Protein AF-A0A925NWH4-F1 (afdb_monomer_lite)

pLDDT: mean 73.8, std 20.45, range [37.44, 95.44]

Structure (mmCIF, N/CA/C/O backbone):
data_AF-A0A925NWH4-F1
#
_entry.id   AF-A0A925NWH4-F1
#
loop_
_atom_site.group_PDB
_atom_site.id
_atom_site.type_symbol
_atom_site.label_atom_id
_atom_site.label_alt_id
_atom_site.label_comp_id
_atom_site.label_asym_id
_atom_site.label_entity_id
_atom_site.label_seq_id
_atom_site.pdbx_PDB_ins_code
_atom_site.Cartn_x
_atom_site.Cartn_y
_atom_site.Cartn_z
_atom_site.occupancy
_atom_site.B_iso_or_equiv
_atom_site.auth_seq_id
_atom_site.auth_comp_id
_atom_site.auth_asym_id
_atom_site.auth_atom_id
_atom_site.pdbx_PDB_model_num
ATOM 1 N N . MET A 1 1 ? -2.851 50.692 43.605 1.00 37.44 1 MET A N 1
ATOM 2 C CA . MET A 1 1 ? -3.208 50.324 42.216 1.00 37.44 1 MET A CA 1
ATOM 3 C C . MET A 1 1 ? -2.190 49.303 41.712 1.00 37.44 1 MET A C 1
ATOM 5 O O . MET A 1 1 ? -1.064 49.686 41.437 1.00 37.44 1 MET A O 1
ATOM 9 N N . LYS A 1 2 ? -2.533 48.008 41.682 1.00 45.69 2 LYS A N 1
ATOM 10 C CA . LYS A 1 2 ? -1.681 46.940 41.125 1.00 45.69 2 LYS A CA 1
ATOM 11 C C . LYS A 1 2 ? -2.194 46.630 39.717 1.00 45.69 2 LYS A C 1
ATOM 13 O O . LYS A 1 2 ? -3.333 46.195 39.586 1.00 45.69 2 LYS A O 1
ATOM 18 N N . ARG A 1 3 ? -1.404 46.909 38.679 1.00 45.94 3 ARG A N 1
ATOM 19 C CA . ARG A 1 3 ? -1.704 46.504 37.297 1.00 45.94 3 ARG A CA 1
ATOM 20 C C . ARG A 1 3 ? -0.760 45.364 36.935 1.00 45.94 3 ARG A C 1
ATOM 22 O O . ARG A 1 3 ? 0.413 45.596 36.668 1.00 45.94 3 ARG A O 1
ATOM 29 N N . SER A 1 4 ? -1.274 44.143 37.008 1.00 50.22 4 SER A N 1
ATOM 30 C CA . SER A 1 4 ? -0.579 42.934 36.573 1.00 50.22 4 SER A CA 1
ATOM 31 C C . SER A 1 4 ? -0.813 42.776 35.074 1.00 50.22 4 SER A C 1
ATOM 33 O O . SER A 1 4 ? -1.922 42.461 34.646 1.00 50.22 4 SER A O 1
ATOM 35 N N . SER A 1 5 ? 0.212 43.063 34.281 1.00 49.34 5 SER A N 1
ATOM 36 C CA . SER A 1 5 ? 0.177 42.918 32.831 1.00 49.34 5 SER A CA 1
ATOM 37 C C . SER A 1 5 ? 0.419 41.459 32.429 1.00 49.34 5 SER A C 1
ATOM 39 O O . SER A 1 5 ? 1.445 40.877 32.764 1.00 49.34 5 SER A O 1
ATOM 41 N N . SER A 1 6 ? -0.517 40.923 31.644 1.00 47.00 6 SER A N 1
ATOM 42 C CA . SER A 1 6 ? -0.224 40.040 30.506 1.00 47.00 6 SER A CA 1
ATOM 43 C C . SER A 1 6 ? 0.198 38.589 30.786 1.00 47.00 6 SER A C 1
ATOM 45 O O . SER A 1 6 ? 1.259 38.147 30.358 1.00 47.00 6 SER A O 1
ATOM 47 N N . ILE A 1 7 ? -0.700 37.788 31.368 1.00 51.34 7 ILE A N 1
ATOM 48 C CA . ILE A 1 7 ? -0.697 36.321 31.189 1.00 51.34 7 ILE A CA 1
ATOM 49 C C . ILE A 1 7 ? -1.500 35.996 29.918 1.00 51.34 7 ILE A C 1
ATOM 51 O O . ILE A 1 7 ? -2.610 35.484 29.992 1.00 51.34 7 ILE A O 1
ATOM 55 N N . ILE A 1 8 ? -1.001 36.359 28.736 1.00 48.62 8 ILE A N 1
ATOM 56 C CA . ILE A 1 8 ? -1.612 35.941 27.460 1.00 48.62 8 ILE A CA 1
ATOM 57 C C . ILE A 1 8 ? -0.492 35.661 26.456 1.00 48.62 8 ILE A C 1
ATOM 59 O O . ILE A 1 8 ? -0.317 36.388 25.489 1.00 48.62 8 ILE A O 1
ATOM 63 N N . LEU A 1 9 ? 0.327 34.638 26.706 1.00 44.81 9 LEU A N 1
ATOM 64 C CA . LEU A 1 9 ? 1.291 34.156 25.704 1.00 44.81 9 LEU A CA 1
ATOM 65 C C . LEU A 1 9 ? 1.597 32.651 25.841 1.00 44.81 9 LEU A C 1
ATOM 67 O O . LEU A 1 9 ? 2.705 32.213 25.567 1.00 44.81 9 LEU A O 1
ATOM 71 N N . GLY A 1 10 ? 0.634 31.850 26.312 1.00 46.50 10 GLY A N 1
ATOM 72 C CA . GLY A 1 10 ? 0.844 30.415 26.582 1.00 46.50 10 GLY A CA 1
ATOM 73 C C . GLY A 1 10 ?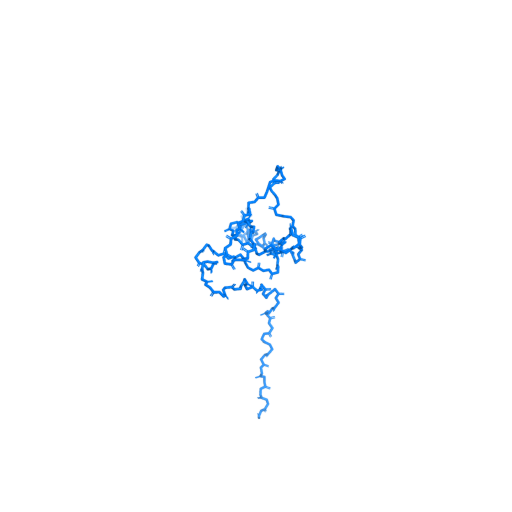 -0.061 29.443 25.819 1.00 46.50 10 GLY A C 1
ATOM 74 O O . GLY A 1 10 ? 0.125 28.238 25.933 1.00 46.50 10 GLY A O 1
ATOM 75 N N . ALA A 1 11 ? -1.045 29.921 25.050 1.00 46.69 11 ALA A N 1
ATOM 76 C CA . ALA A 1 11 ? -2.139 29.070 24.556 1.00 46.69 11 ALA A CA 1
ATOM 77 C C . ALA A 1 11 ? -2.035 28.634 23.079 1.00 46.69 11 ALA A C 1
ATOM 79 O O . ALA A 1 11 ? -2.961 28.013 22.571 1.00 46.69 11 ALA A O 1
ATOM 80 N N . VAL A 1 12 ? -0.934 28.929 22.373 1.00 49.62 12 VAL A N 1
ATOM 81 C CA . VAL A 1 12 ? -0.808 28.628 20.924 1.00 49.62 12 VAL A CA 1
ATOM 82 C C . VAL A 1 12 ? 0.071 27.394 20.635 1.00 49.62 12 VAL A C 1
ATOM 84 O O . VAL A 1 12 ? 0.137 26.928 19.504 1.00 49.62 12 VAL A O 1
ATOM 87 N N . LEU A 1 13 ? 0.695 26.783 21.648 1.00 46.06 13 LEU A N 1
ATOM 88 C CA . LEU A 1 13 ? 1.713 25.734 21.453 1.00 46.06 13 LEU A CA 1
ATOM 89 C C . LEU A 1 13 ? 1.281 24.295 21.793 1.00 46.06 13 LEU A C 1
ATOM 91 O O . LEU A 1 13 ? 2.123 23.404 21.822 1.00 46.06 13 LEU A O 1
ATOM 95 N N . ILE A 1 14 ? -0.017 24.027 21.989 1.00 47.88 14 ILE A N 1
ATOM 96 C CA . ILE A 1 14 ? -0.530 22.666 22.287 1.00 47.88 14 ILE A CA 1
ATOM 97 C C . ILE A 1 14 ? -1.281 22.049 21.081 1.00 47.88 14 ILE A C 1
ATOM 99 O O . ILE A 1 14 ? -1.886 20.990 21.179 1.00 47.88 14 ILE A O 1
ATOM 103 N N . GLY A 1 15 ? -1.225 22.670 19.898 1.00 45.78 15 GLY A N 1
ATOM 104 C CA . GLY A 1 15 ? -1.877 22.144 18.685 1.00 45.78 15 GLY A CA 1
ATOM 105 C C . GLY A 1 15 ? -1.037 21.174 17.842 1.00 45.78 15 GLY A C 1
ATOM 106 O O . GLY A 1 15 ? -1.576 20.540 16.942 1.00 45.78 15 GLY A O 1
ATOM 107 N N . ALA A 1 16 ? 0.273 21.057 18.091 1.00 46.75 16 ALA A N 1
ATOM 108 C CA . ALA A 1 16 ? 1.189 20.374 17.166 1.00 46.75 16 ALA A CA 1
ATOM 109 C C . ALA A 1 16 ? 1.558 18.929 17.554 1.00 46.75 16 ALA A C 1
ATOM 111 O O . ALA A 1 16 ? 2.066 18.189 16.716 1.00 46.75 16 ALA A O 1
ATOM 112 N N . ILE A 1 17 ? 1.315 18.500 18.797 1.00 49.31 17 ILE A N 1
ATOM 113 C CA . ILE A 1 17 ? 1.832 17.206 19.290 1.00 49.31 17 ILE A CA 1
ATOM 114 C C . ILE A 1 17 ? 0.841 16.052 19.041 1.00 49.31 17 ILE A C 1
ATOM 116 O O . ILE A 1 17 ? 1.241 14.895 18.919 1.00 49.31 17 ILE A O 1
ATOM 120 N N . THR A 1 18 ? -0.453 16.336 18.876 1.00 44.38 18 THR A N 1
ATOM 121 C CA . THR A 1 18 ? -1.477 15.300 18.638 1.00 44.38 18 THR A CA 1
ATOM 122 C C . THR A 1 18 ? -1.475 14.728 17.218 1.00 44.38 18 THR A C 1
ATOM 124 O O . THR A 1 18 ? -2.143 13.727 16.973 1.00 44.38 18 THR A O 1
ATOM 127 N N . ALA A 1 19 ? -0.685 15.279 16.291 1.00 45.69 19 ALA A N 1
ATOM 128 C CA . ALA A 1 19 ? -0.530 14.720 14.945 1.00 45.69 19 ALA A CA 1
ATOM 129 C C . ALA A 1 19 ? 0.401 13.488 14.886 1.00 45.69 19 ALA A C 1
ATOM 131 O O . ALA A 1 19 ? 0.464 12.821 13.855 1.00 45.69 19 ALA A O 1
ATOM 132 N N . CYS A 1 20 ? 1.111 13.157 15.974 1.00 48.19 20 CYS A N 1
ATOM 133 C CA . CYS A 1 20 ? 2.168 12.138 15.959 1.00 48.19 20 CYS A CA 1
ATOM 134 C C . CYS A 1 20 ? 1.778 10.766 16.541 1.00 48.19 20 CYS A C 1
ATOM 136 O O . CYS A 1 20 ? 2.608 9.860 16.516 1.00 48.19 20 CYS A O 1
ATOM 138 N N . SER A 1 21 ? 0.558 10.570 17.059 1.00 47.34 21 SER A N 1
ATOM 139 C CA . SER A 1 21 ? 0.175 9.298 17.707 1.00 47.34 21 SER A CA 1
ATOM 140 C C . SER A 1 21 ? -0.537 8.289 16.797 1.00 47.34 21 SER A C 1
ATOM 142 O O . SER A 1 21 ? -0.679 7.131 17.180 1.00 47.34 21 SER A O 1
ATOM 144 N N . ASN A 1 22 ? -0.929 8.676 15.580 1.00 50.19 22 ASN A N 1
ATOM 145 C CA . ASN A 1 22 ? -1.581 7.786 14.608 1.00 50.19 22 ASN A CA 1
ATOM 146 C C . ASN A 1 22 ? -0.579 7.170 13.622 1.00 50.19 22 ASN A C 1
ATOM 148 O O . ASN A 1 22 ? -0.832 7.120 12.418 1.00 50.19 22 ASN A O 1
ATOM 152 N N . GLN A 1 23 ? 0.574 6.703 14.109 1.00 56.28 23 GLN A N 1
ATOM 153 C CA . GLN A 1 23 ? 1.382 5.818 13.277 1.00 56.28 23 GLN A CA 1
ATOM 154 C C . GLN A 1 23 ? 0.598 4.514 13.088 1.00 56.28 23 GLN A C 1
ATOM 156 O O . GLN A 1 23 ? 0.202 3.905 14.088 1.00 56.28 23 GLN A O 1
ATOM 161 N N . PRO A 1 24 ? 0.323 4.089 11.841 1.00 58.19 24 PRO A N 1
ATOM 162 C CA . PRO A 1 24 ? -0.269 2.785 11.610 1.00 58.19 24 PRO A CA 1
ATOM 163 C C . PRO A 1 24 ? 0.657 1.747 12.244 1.00 58.19 24 PRO A C 1
ATOM 165 O O . PRO A 1 24 ? 1.836 1.658 11.900 1.00 58.19 24 PRO A O 1
ATOM 168 N N . LYS A 1 25 ? 0.136 1.024 13.237 1.00 64.75 25 LYS A N 1
ATOM 169 C CA . LYS A 1 25 ? 0.862 -0.075 13.871 1.00 64.75 25 LYS A CA 1
ATOM 170 C C . LYS A 1 25 ? 1.180 -1.113 12.798 1.00 64.75 25 LYS A C 1
ATOM 172 O O . LYS A 1 25 ? 0.395 -1.282 11.863 1.00 64.75 25 LYS A O 1
ATOM 177 N N . ASP A 1 26 ? 2.333 -1.768 12.923 1.00 75.44 26 ASP A N 1
ATOM 178 C CA . ASP A 1 26 ? 2.683 -2.938 12.111 1.00 75.44 26 ASP A CA 1
ATOM 179 C C . ASP A 1 26 ? 1.712 -4.073 12.465 1.00 75.44 26 ASP A C 1
ATOM 181 O O . ASP A 1 26 ? 1.959 -4.897 13.342 1.00 75.44 26 ASP A O 1
ATOM 185 N N . GLU A 1 27 ? 0.539 -4.026 11.846 1.00 84.44 27 GLU A N 1
ATOM 186 C CA . GLU A 1 27 ? -0.573 -4.921 12.095 1.00 84.44 27 GLU A CA 1
ATOM 187 C C . GLU A 1 27 ? -1.209 -5.278 10.758 1.00 84.44 27 GLU A C 1
ATOM 189 O O . GLU A 1 27 ? -1.465 -4.424 9.900 1.00 84.44 27 GLU A O 1
ATOM 194 N N . TRP A 1 28 ? -1.455 -6.572 10.578 1.00 90.38 28 TRP A N 1
ATOM 195 C CA . TRP A 1 28 ? -2.188 -7.052 9.427 1.00 90.38 28 TRP A CA 1
ATOM 196 C C . TRP A 1 28 ? -3.686 -6.906 9.682 1.00 90.38 28 TRP A C 1
ATOM 198 O O . TRP A 1 28 ? -4.227 -7.494 10.613 1.00 90.38 28 TRP A O 1
ATOM 208 N N . ILE A 1 29 ? -4.360 -6.149 8.826 1.00 92.88 29 ILE A N 1
ATOM 209 C CA . ILE A 1 29 ? -5.783 -5.835 8.938 1.00 92.88 29 ILE A CA 1
ATOM 210 C C . ILE A 1 29 ? -6.532 -6.280 7.684 1.00 92.88 29 ILE A C 1
ATOM 212 O O . ILE A 1 29 ? -5.959 -6.407 6.600 1.00 92.88 29 ILE A O 1
ATOM 216 N N . THR A 1 30 ? -7.847 -6.458 7.796 1.00 94.12 30 THR A N 1
ATOM 217 C CA . THR A 1 30 ? -8.695 -6.716 6.624 1.00 94.12 30 THR A CA 1
ATOM 218 C C . THR A 1 30 ? -8.799 -5.481 5.728 1.00 94.12 30 THR A C 1
ATOM 220 O O . THR A 1 30 ? -8.938 -5.612 4.520 1.00 94.12 30 THR A O 1
ATOM 223 N N . GLY A 1 31 ? -8.718 -4.267 6.278 1.00 90.00 31 GLY A N 1
ATOM 224 C CA . GLY A 1 31 ? -8.919 -3.039 5.502 1.00 90.00 31 GLY A CA 1
ATOM 225 C C . GLY A 1 31 ? -10.346 -2.891 4.961 1.00 90.00 31 GLY A C 1
ATOM 226 O O . GLY A 1 31 ? -10.555 -2.159 3.995 1.00 90.00 31 GLY A O 1
ATOM 227 N N . ALA A 1 32 ? -11.310 -3.602 5.555 1.00 93.44 32 ALA A N 1
ATOM 228 C CA . ALA A 1 32 ? -12.719 -3.477 5.221 1.00 93.44 32 ALA A CA 1
ATOM 229 C C . ALA A 1 32 ? -13.301 -2.166 5.778 1.00 93.44 32 ALA A C 1
ATOM 231 O O . ALA A 1 32 ? -12.866 -1.672 6.821 1.00 93.44 32 ALA A O 1
ATOM 232 N N . ASP A 1 33 ? -14.280 -1.592 5.085 1.00 88.88 33 ASP A N 1
ATOM 233 C CA . ASP A 1 33 ? -14.991 -0.406 5.559 1.00 88.88 33 ASP A CA 1
ATOM 234 C C . ASP A 1 33 ? -15.972 -0.731 6.707 1.00 88.88 33 ASP A C 1
ATOM 236 O O . ASP A 1 33 ? -16.095 -1.870 7.160 1.00 88.88 33 ASP A O 1
ATOM 240 N N . LYS A 1 34 ? -16.722 0.275 7.182 1.00 88.56 34 LYS A N 1
ATOM 241 C CA . LYS A 1 34 ? -17.726 0.096 8.253 1.00 88.56 34 LYS A CA 1
ATOM 242 C C . LYS A 1 34 ? -18.844 -0.898 7.899 1.00 88.56 34 LYS A C 1
ATOM 244 O O . LYS A 1 34 ? -19.581 -1.306 8.789 1.00 88.56 34 LYS A O 1
ATOM 249 N N . LYS A 1 35 ? -19.001 -1.251 6.621 1.00 92.31 35 LYS A N 1
ATOM 250 C CA . LYS A 1 35 ? -19.973 -2.227 6.114 1.00 92.31 35 LYS A CA 1
ATOM 251 C C . LYS A 1 35 ? -19.328 -3.593 5.844 1.00 92.31 35 LYS A C 1
ATOM 253 O O . LYS A 1 35 ? -19.996 -4.471 5.307 1.00 92.31 35 LYS A O 1
ATOM 258 N N . GLY A 1 36 ? -18.051 -3.772 6.187 1.00 90.25 36 GLY A N 1
ATOM 259 C CA . GLY A 1 36 ? -17.300 -4.996 5.929 1.00 90.25 36 GLY A CA 1
ATOM 260 C C . GLY A 1 36 ? -16.903 -5.181 4.463 1.00 90.25 36 GLY A C 1
ATOM 261 O O . GLY A 1 36 ? -16.513 -6.280 4.082 1.00 90.25 36 GLY A O 1
ATOM 262 N N . GLN A 1 37 ? -16.985 -4.136 3.633 1.00 93.12 37 GLN A N 1
ATOM 263 C CA . GLN A 1 37 ? -16.636 -4.225 2.217 1.00 93.12 37 GLN A CA 1
ATOM 264 C C . GLN A 1 37 ? -15.173 -3.869 1.976 1.00 93.12 37 GLN A C 1
ATOM 266 O O . GLN A 1 37 ? -14.632 -2.939 2.574 1.00 93.12 37 GLN A O 1
ATOM 271 N N . THR A 1 38 ? -14.545 -4.586 1.049 1.00 95.19 38 THR A N 1
ATOM 272 C CA . THR A 1 38 ? -13.187 -4.313 0.578 1.00 95.19 38 THR A CA 1
ATOM 273 C C . THR A 1 38 ? -13.216 -3.866 -0.877 1.00 95.19 38 THR A C 1
ATOM 275 O O . THR A 1 38 ? -14.158 -4.138 -1.623 1.00 95.19 38 THR A O 1
ATOM 278 N N . ARG A 1 39 ? -12.184 -3.129 -1.287 1.00 95.00 39 ARG A N 1
ATOM 279 C CA . ARG A 1 39 ? -12.009 -2.677 -2.668 1.00 95.00 39 ARG A CA 1
ATOM 280 C C . ARG A 1 39 ? -10.724 -3.270 -3.204 1.00 95.00 39 ARG A C 1
ATOM 282 O O . ARG A 1 39 ? -9.652 -2.715 -2.974 1.00 95.00 39 ARG A O 1
ATOM 289 N N . ASP A 1 40 ? -10.858 -4.384 -3.907 1.00 95.44 40 ASP A N 1
ATOM 290 C CA . ASP A 1 40 ? -9.723 -5.181 -4.354 1.00 95.44 40 ASP A CA 1
ATOM 291 C C . ASP A 1 40 ? -9.546 -5.065 -5.868 1.00 95.44 40 ASP A C 1
ATOM 293 O O . ASP A 1 40 ? -10.506 -4.866 -6.613 1.00 95.44 40 ASP A O 1
ATOM 297 N N . THR A 1 41 ? -8.305 -5.162 -6.331 1.00 94.12 41 THR A N 1
ATOM 298 C CA . THR A 1 41 ? -7.964 -5.184 -7.755 1.00 94.12 41 THR A CA 1
ATOM 299 C C . THR A 1 41 ? -6.777 -6.102 -8.008 1.00 94.12 41 THR A C 1
ATOM 301 O O . THR A 1 41 ? -6.031 -6.443 -7.087 1.00 94.1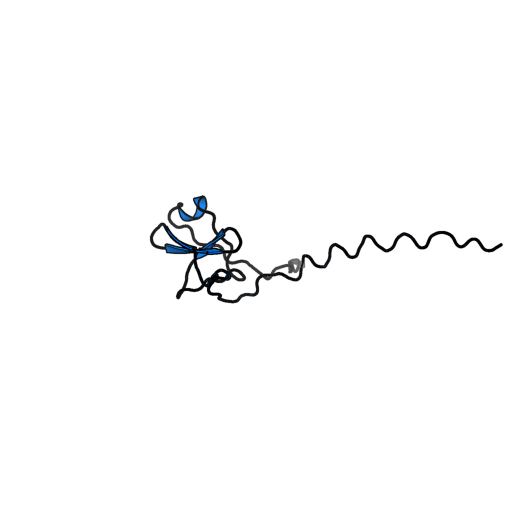2 41 THR A O 1
ATOM 304 N N . VAL A 1 42 ?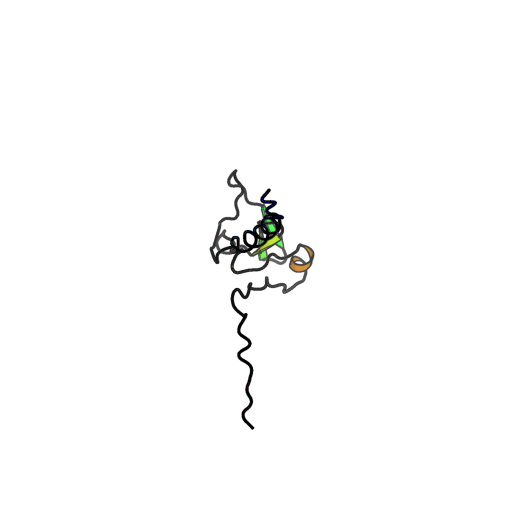 -6.594 -6.496 -9.267 1.00 93.69 42 VAL A N 1
ATOM 305 C CA . VAL A 1 42 ? -5.460 -7.305 -9.716 1.00 93.69 42 VAL A CA 1
ATOM 306 C C . VAL A 1 42 ? -4.765 -6.578 -10.856 1.00 93.69 42 VAL A C 1
ATOM 308 O O . VAL A 1 42 ? -5.388 -6.244 -11.862 1.00 93.69 42 VAL A O 1
ATOM 311 N N . ILE A 1 43 ? -3.468 -6.317 -10.695 1.00 91.38 43 ILE A N 1
ATOM 312 C CA . ILE A 1 43 ? -2.623 -5.669 -11.705 1.00 91.38 43 ILE A CA 1
ATOM 313 C C . ILE A 1 43 ? -1.300 -6.426 -11.749 1.00 91.38 43 ILE A C 1
ATOM 315 O O . ILE A 1 43 ? -0.745 -6.738 -10.699 1.00 91.38 43 ILE A O 1
ATOM 319 N N . ASN A 1 44 ? -0.796 -6.736 -12.948 1.00 88.62 44 ASN A N 1
ATOM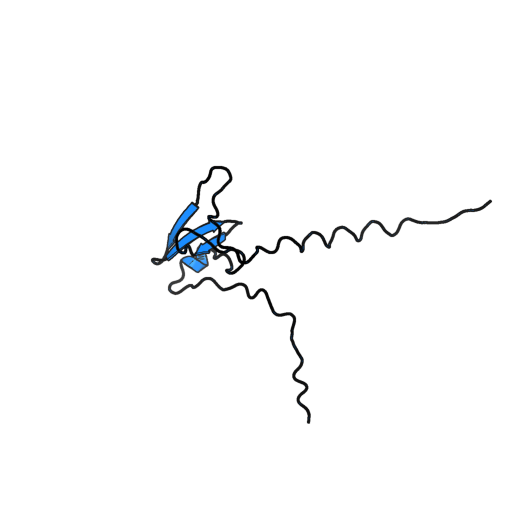 320 C CA . ASN A 1 44 ? 0.476 -7.449 -13.135 1.00 88.62 44 ASN A CA 1
ATOM 321 C C . ASN A 1 44 ? 0.572 -8.751 -12.311 1.00 88.62 44 ASN A C 1
ATOM 323 O O . ASN A 1 44 ? 1.610 -9.062 -11.734 1.00 88.62 44 ASN A O 1
ATOM 327 N N . ASN A 1 45 ? -0.533 -9.505 -12.246 1.00 89.31 45 ASN A N 1
ATOM 328 C CA . ASN A 1 45 ? -0.656 -10.755 -11.486 1.00 89.31 45 ASN A CA 1
ATOM 329 C C . ASN A 1 45 ? -0.413 -10.616 -9.966 1.00 89.31 45 ASN A C 1
ATOM 331 O O . ASN A 1 45 ? -0.094 -11.590 -9.287 1.00 89.31 45 ASN A O 1
ATOM 335 N N . GLN A 1 46 ? -0.567 -9.405 -9.427 1.00 89.88 46 GLN A N 1
ATOM 336 C CA . GLN A 1 46 ? -0.510 -9.106 -8.001 1.00 89.88 46 GLN A CA 1
ATOM 337 C C . GLN A 1 46 ? -1.864 -8.584 -7.523 1.00 89.88 46 GLN A C 1
ATOM 339 O O . GLN A 1 46 ? -2.524 -7.798 -8.207 1.00 89.88 46 GLN A O 1
ATOM 344 N N . HIS A 1 47 ? -2.265 -9.016 -6.331 1.00 93.31 47 HIS A N 1
ATOM 345 C CA . HIS A 1 47 ? -3.512 -8.601 -5.702 1.00 93.31 47 HIS A CA 1
ATOM 346 C C . HIS A 1 47 ? -3.275 -7.376 -4.826 1.00 93.31 47 HIS A C 1
ATOM 348 O O . HIS A 1 47 ? -2.328 -7.333 -4.039 1.00 93.31 47 HIS A O 1
ATOM 354 N N . TYR A 1 48 ? -4.167 -6.401 -4.934 1.00 93.88 48 TYR A N 1
ATOM 355 C CA . TYR A 1 48 ? -4.103 -5.156 -4.189 1.00 93.88 48 TYR A CA 1
ATOM 356 C C . TYR A 1 48 ? -5.448 -4.837 -3.551 1.00 93.88 48 TYR A C 1
ATOM 358 O O . TYR A 1 48 ? -6.494 -5.127 -4.126 1.00 93.88 48 TYR A O 1
ATOM 366 N N . ARG A 1 49 ? -5.419 -4.176 -2.394 1.00 95.31 49 ARG A N 1
ATOM 367 C CA . ARG A 1 49 ? -6.599 -3.655 -1.700 1.00 95.31 49 ARG A CA 1
ATOM 368 C C . ARG A 1 49 ? -6.443 -2.169 -1.424 1.00 95.31 49 ARG A C 1
ATOM 370 O O . ARG A 1 49 ? -5.398 -1.718 -0.952 1.00 95.31 49 ARG A O 1
ATOM 377 N N . TYR A 1 50 ? -7.484 -1.409 -1.737 1.00 94.19 50 TYR A N 1
ATOM 378 C CA . TYR A 1 50 ? -7.526 0.028 -1.515 1.00 94.19 50 TYR A CA 1
ATOM 379 C C . TYR A 1 50 ? -7.887 0.334 -0.062 1.00 94.19 50 TYR A C 1
ATOM 381 O O . TYR A 1 50 ? -8.949 -0.060 0.419 1.00 94.19 50 TYR A O 1
ATOM 389 N N . TYR A 1 51 ? -7.017 1.068 0.624 1.00 93.12 51 TYR A N 1
ATOM 390 C CA . TYR A 1 51 ? -7.181 1.466 2.019 1.00 93.12 51 TYR A CA 1
ATOM 391 C C . TYR A 1 51 ? -6.499 2.818 2.255 1.00 93.12 51 TYR A C 1
ATOM 393 O O . TYR A 1 51 ? -5.486 3.108 1.629 1.00 93.12 51 TYR A O 1
ATOM 401 N N . GLY A 1 52 ? -7.039 3.674 3.130 1.00 86.69 52 GLY A N 1
ATOM 402 C CA . GLY A 1 52 ? -6.344 4.895 3.579 1.00 86.69 52 GLY A CA 1
ATOM 403 C C . GLY A 1 52 ? -5.778 5.799 2.467 1.00 86.69 52 GLY A C 1
ATOM 404 O O . GLY A 1 52 ? -4.717 6.381 2.653 1.00 86.69 52 GLY A O 1
ATOM 405 N N . ALA A 1 53 ? -6.466 5.890 1.322 1.00 88.12 53 ALA A N 1
ATOM 406 C CA . ALA A 1 53 ? -6.070 6.637 0.117 1.00 88.12 53 ALA A CA 1
ATOM 407 C C . ALA A 1 53 ? -4.971 6.023 -0.782 1.00 88.12 53 ALA A C 1
ATOM 409 O O . ALA A 1 53 ? -4.422 6.717 -1.638 1.00 88.12 53 ALA A O 1
ATOM 410 N N . GLY A 1 54 ? -4.681 4.724 -0.677 1.00 92.44 54 GLY A N 1
ATOM 411 C CA . GLY A 1 54 ? -3.797 4.055 -1.633 1.00 92.44 54 GLY A CA 1
ATOM 412 C C . GLY A 1 54 ? -3.937 2.536 -1.676 1.00 92.44 54 GLY A C 1
ATOM 413 O O . GLY A 1 54 ? -4.793 1.961 -1.007 1.00 92.44 54 GLY A O 1
ATOM 414 N N . TRP A 1 55 ? -3.125 1.885 -2.511 1.00 94.31 55 TRP A N 1
ATOM 415 C CA . TRP A 1 55 ? -3.222 0.446 -2.762 1.00 94.31 55 TRP A CA 1
ATOM 416 C C . TRP A 1 55 ? -2.142 -0.333 -2.023 1.00 94.31 55 TRP A C 1
ATOM 418 O O . TRP A 1 55 ? -0.951 -0.091 -2.208 1.00 94.31 55 TRP A O 1
ATOM 428 N N . PHE A 1 56 ? -2.552 -1.298 -1.212 1.00 93.56 56 PHE A N 1
ATOM 429 C CA . PHE A 1 56 ? -1.651 -2.177 -0.476 1.00 93.56 56 PHE A CA 1
ATO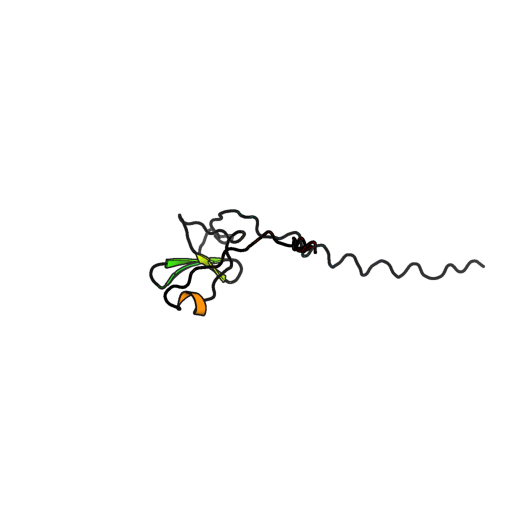M 430 C C . PHE A 1 56 ? -1.680 -3.566 -1.086 1.00 93.56 56 PHE A C 1
ATOM 432 O O . PHE A 1 56 ? -2.736 -4.030 -1.510 1.00 93.56 56 PHE A O 1
ATOM 439 N N . LEU A 1 57 ? -0.525 -4.224 -1.125 1.00 92.31 57 LEU A N 1
ATOM 440 C CA . LEU A 1 57 ? -0.449 -5.603 -1.584 1.00 92.31 57 LEU A CA 1
ATOM 441 C C . LEU A 1 57 ? -1.228 -6.498 -0.624 1.00 92.31 57 LEU A C 1
ATOM 443 O O . LEU A 1 57 ? -1.073 -6.405 0.596 1.00 92.31 57 LEU A O 1
ATOM 447 N N . LEU A 1 58 ? -2.076 -7.341 -1.195 1.00 93.19 58 LEU A N 1
ATOM 448 C CA . LEU A 1 58 ? -2.899 -8.274 -0.455 1.00 93.19 58 LEU A CA 1
ATOM 449 C C . LEU A 1 58 ? -2.106 -9.561 -0.222 1.00 93.19 58 LEU A C 1
ATOM 451 O O . LEU A 1 58 ? -1.666 -10.202 -1.175 1.00 93.19 58 LEU A O 1
ATOM 455 N N . ALA A 1 59 ? -1.957 -9.960 1.039 1.00 90.69 59 ALA A N 1
ATOM 456 C CA . ALA A 1 59 ? -1.383 -11.246 1.415 1.00 90.69 59 ALA A CA 1
ATOM 457 C C . ALA A 1 59 ? -2.346 -11.960 2.364 1.00 90.69 59 ALA A C 1
ATOM 459 O O . ALA A 1 59 ? -2.776 -11.387 3.362 1.00 90.69 59 ALA A O 1
ATOM 460 N N . ASN A 1 60 ? -2.723 -13.199 2.035 1.00 90.19 60 ASN A N 1
ATOM 461 C CA . ASN A 1 60 ? -3.671 -14.002 2.820 1.00 90.19 60 ASN A CA 1
ATOM 462 C C . ASN A 1 60 ? -4.985 -13.261 3.150 1.00 90.19 60 ASN A C 1
ATOM 464 O O . ASN A 1 60 ? -5.519 -13.375 4.248 1.00 90.19 60 ASN A O 1
ATOM 468 N N . GLY A 1 61 ? -5.493 -12.456 2.208 1.00 91.69 61 GLY A N 1
ATOM 469 C CA . GLY A 1 61 ? -6.728 -11.685 2.393 1.00 91.69 61 GLY A CA 1
ATOM 470 C C . GLY A 1 61 ? -6.600 -10.473 3.323 1.00 91.69 61 GLY A C 1
ATOM 471 O O . GLY A 1 61 ? -7.616 -9.865 3.656 1.00 91.69 61 GLY A O 1
ATOM 472 N N . MET A 1 62 ? -5.383 -10.096 3.716 1.00 94.50 62 MET A N 1
ATOM 473 C CA . MET A 1 62 ? -5.087 -8.995 4.633 1.00 94.50 62 MET A CA 1
ATOM 474 C C . MET A 1 62 ? -4.033 -8.045 4.046 1.00 94.50 62 MET A C 1
ATOM 476 O O . MET A 1 62 ? -3.301 -8.384 3.115 1.00 94.50 62 MET A O 1
ATOM 480 N N . ILE A 1 63 ? -3.971 -6.833 4.593 1.00 93.88 63 ILE A N 1
ATOM 481 C CA . ILE A 1 63 ? -2.992 -5.795 4.255 1.00 93.88 63 ILE A CA 1
ATOM 482 C C . ILE A 1 63 ? -2.267 -5.335 5.511 1.00 93.88 63 ILE A C 1
ATOM 484 O O . ILE A 1 63 ? -2.813 -5.429 6.605 1.00 93.88 63 ILE A O 1
ATOM 488 N N . ASN A 1 64 ? -1.068 -4.780 5.363 1.00 91.88 64 ASN A N 1
ATOM 489 C CA . ASN A 1 64 ? -0.326 -4.216 6.486 1.00 91.88 64 ASN A CA 1
ATOM 490 C C . ASN A 1 64 ? 0.113 -2.773 6.185 1.00 91.88 64 ASN A C 1
ATOM 492 O O . ASN A 1 64 ? 1.190 -2.552 5.620 1.00 91.88 64 ASN A O 1
ATOM 496 N N . PRO A 1 65 ? -0.729 -1.782 6.527 1.00 88.94 65 PRO A N 1
ATOM 497 C CA . PRO A 1 65 ? -0.444 -0.378 6.259 1.00 88.94 65 PRO A CA 1
ATOM 498 C C . PRO A 1 65 ? 0.608 0.231 7.195 1.00 88.94 65 PRO A C 1
ATOM 500 O O . PRO A 1 65 ? 1.104 1.317 6.903 1.00 88.94 65 PRO A O 1
ATOM 503 N N . GLY A 1 66 ? 0.952 -0.435 8.303 1.00 85.81 66 GLY A N 1
ATOM 504 C CA . GLY A 1 66 ? 2.040 -0.011 9.190 1.00 85.81 66 GLY A CA 1
ATOM 505 C C . GLY A 1 66 ? 3.421 -0.417 8.688 1.00 85.81 66 GLY A C 1
ATOM 506 O O . GLY A 1 66 ? 4.399 0.293 8.915 1.00 85.81 66 GLY A O 1
ATOM 507 N N . ARG A 1 67 ? 3.493 -1.533 7.956 1.00 85.62 67 ARG A N 1
ATOM 508 C CA . ARG A 1 67 ? 4.738 -2.089 7.421 1.00 85.62 67 ARG A CA 1
ATOM 509 C C . ARG A 1 67 ? 5.028 -1.708 5.980 1.00 85.62 67 ARG A C 1
ATOM 511 O O . ARG A 1 67 ? 6.197 -1.614 5.626 1.00 85.62 67 ARG A O 1
ATOM 518 N N . TYR A 1 68 ? 4.021 -1.502 5.135 1.00 87.56 68 TYR A N 1
ATOM 519 C CA . TYR A 1 68 ? 4.211 -1.222 3.706 1.00 87.56 68 TYR A CA 1
ATOM 520 C C . TYR A 1 68 ? 3.653 0.140 3.322 1.00 87.56 68 TYR A C 1
ATOM 522 O O . TYR A 1 68 ? 2.643 0.576 3.858 1.00 87.56 68 TYR A O 1
ATOM 530 N N . ARG A 1 69 ? 4.294 0.821 2.366 1.00 88.94 69 ARG A N 1
ATOM 531 C CA . ARG A 1 69 ? 3.758 2.060 1.794 1.00 88.94 69 ARG A CA 1
ATOM 532 C C . ARG A 1 69 ? 2.664 1.730 0.777 1.00 88.94 69 ARG A C 1
ATOM 534 O O . ARG A 1 69 ? 2.837 0.788 -0.003 1.00 88.94 69 ARG A O 1
ATOM 541 N N . PRO A 1 70 ? 1.582 2.524 0.722 1.00 92.00 70 PRO A N 1
ATOM 542 C CA . PRO A 1 70 ? 0.612 2.393 -0.351 1.00 92.00 70 PRO A CA 1
ATOM 543 C C . PRO A 1 70 ? 1.267 2.685 -1.704 1.00 92.00 70 PRO A C 1
ATOM 545 O O . PRO A 1 70 ? 2.090 3.593 -1.830 1.00 92.00 70 PRO A O 1
ATOM 548 N N . SER A 1 71 ? 0.857 1.938 -2.721 1.00 93.06 71 SER A N 1
ATOM 549 C CA . SER A 1 71 ? 1.220 2.153 -4.119 1.00 93.06 71 SER A CA 1
ATOM 550 C C . SER A 1 71 ? 0.150 2.976 -4.834 1.00 93.06 71 SER A C 1
ATOM 552 O O . SER A 1 71 ? -1.045 2.885 -4.532 1.00 93.06 71 SER A O 1
ATOM 554 N N . THR A 1 72 ? 0.568 3.779 -5.809 1.00 93.19 72 THR A N 1
ATOM 555 C CA . THR A 1 72 ? -0.352 4.462 -6.728 1.00 93.19 72 THR A CA 1
ATOM 556 C C . THR A 1 72 ? -0.718 3.553 -7.902 1.00 93.19 72 THR A C 1
ATOM 558 O O . THR A 1 72 ? 0.007 2.613 -8.226 1.00 93.19 72 THR A O 1
ATOM 561 N N . LEU A 1 73 ? -1.822 3.856 -8.596 1.00 90.81 73 LEU A N 1
ATOM 562 C CA . LEU A 1 73 ? -2.206 3.133 -9.818 1.00 90.81 73 LEU A CA 1
ATOM 563 C C . LEU A 1 73 ? -1.097 3.144 -10.877 1.00 90.81 73 LEU A C 1
ATOM 565 O O . LEU A 1 73 ? -0.887 2.138 -11.547 1.00 90.81 73 LEU A O 1
ATOM 569 N N . GLN A 1 74 ? -0.371 4.258 -11.002 1.00 91.94 74 GLN A N 1
ATOM 570 C CA . GLN A 1 74 ? 0.729 4.373 -11.955 1.00 91.94 74 GLN A CA 1
ATOM 571 C C . GLN A 1 74 ? 1.885 3.433 -11.600 1.00 91.94 74 GLN A C 1
ATOM 573 O O . GLN A 1 74 ? 2.408 2.761 -12.480 1.00 91.94 74 GLN A O 1
ATOM 578 N N . GLN A 1 75 ? 2.248 3.344 -10.318 1.00 92.00 75 GLN A N 1
ATOM 579 C CA . GLN A 1 75 ? 3.306 2.446 -9.849 1.00 92.00 75 GLN A CA 1
ATOM 580 C C . GLN A 1 75 ? 2.937 0.977 -10.053 1.00 92.00 75 GLN A C 1
ATOM 582 O O . GLN A 1 75 ? 3.740 0.219 -10.579 1.00 92.00 75 GLN A O 1
ATOM 587 N N . MET A 1 76 ? 1.706 0.586 -9.710 1.00 91.81 76 MET A N 1
ATOM 588 C CA . MET A 1 76 ? 1.255 -0.803 -9.867 1.00 91.81 76 MET A CA 1
ATOM 589 C C . MET A 1 76 ? 1.242 -1.267 -11.325 1.0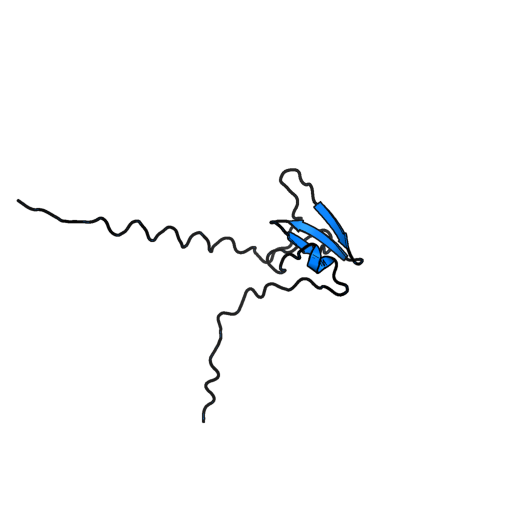0 91.81 76 MET A C 1
ATOM 591 O O . MET A 1 76 ? 1.416 -2.452 -11.589 1.00 91.81 76 MET A O 1
ATOM 595 N N . ARG A 1 77 ? 1.030 -0.348 -12.276 1.00 90.69 77 ARG A N 1
ATOM 596 C CA . ARG A 1 77 ? 1.063 -0.651 -13.714 1.00 90.69 77 ARG A CA 1
ATOM 597 C C . ARG A 1 77 ? 2.475 -0.896 -14.235 1.00 90.69 77 ARG A C 1
ATOM 599 O O . ARG A 1 77 ? 2.615 -1.583 -15.242 1.00 90.69 77 ARG A O 1
ATOM 606 N N . THR A 1 78 ? 3.503 -0.384 -13.563 1.00 90.50 78 THR A N 1
ATOM 607 C CA . THR A 1 78 ? 4.896 -0.626 -13.942 1.00 90.50 78 THR A CA 1
ATOM 608 C C . THR A 1 78 ? 5.255 -2.098 -13.701 1.00 90.50 78 THR A C 1
ATOM 610 O O . THR A 1 78 ? 5.138 -2.575 -12.568 1.00 90.50 78 THR A O 1
ATOM 613 N N . PRO A 1 79 ? 5.701 -2.842 -14.730 1.00 82.00 79 PRO A N 1
ATOM 614 C CA . PRO A 1 79 ? 6.158 -4.216 -14.554 1.00 82.00 79 PRO A CA 1
ATOM 615 C C . PRO A 1 79 ? 7.293 -4.300 -13.526 1.00 82.00 79 PRO A C 1
ATOM 617 O O . PRO A 1 79 ? 8.214 -3.487 -13.544 1.00 82.00 79 PRO A O 1
ATOM 620 N N . GLY A 1 80 ? 7.225 -5.280 -12.624 1.00 81.12 80 GLY A N 1
ATOM 621 C CA . GLY A 1 80 ? 8.239 -5.480 -11.582 1.00 81.12 80 GLY A CA 1
ATOM 622 C C . GLY A 1 80 ? 8.146 -4.526 -10.385 1.00 81.12 80 GLY A C 1
ATOM 623 O O . GLY A 1 80 ? 9.031 -4.552 -9.532 1.00 81.12 80 GLY A O 1
ATOM 624 N N . HIS A 1 81 ? 7.096 -3.702 -10.283 1.00 85.00 81 HIS A N 1
ATOM 625 C CA . HIS A 1 81 ? 6.861 -2.888 -9.089 1.00 85.00 81 HIS A CA 1
ATOM 626 C C . HIS A 1 81 ? 6.676 -3.762 -7.840 1.00 85.00 81 HIS A C 1
ATOM 628 O O . HIS A 1 81 ? 5.920 -4.735 -7.834 1.00 85.00 81 HIS A O 1
ATOM 634 N N . VAL A 1 82 ? 7.356 -3.377 -6.761 1.00 80.69 82 VAL A N 1
ATOM 635 C CA . VAL A 1 82 ? 7.234 -3.996 -5.439 1.00 80.69 82 VAL A CA 1
ATOM 636 C C . VAL A 1 82 ? 6.940 -2.884 -4.429 1.00 80.69 82 VAL A C 1
ATOM 638 O O . VAL A 1 82 ? 7.702 -1.915 -4.359 1.00 80.69 82 VAL A O 1
ATOM 641 N N . PRO A 1 83 ? 5.860 -2.984 -3.631 1.00 78.19 83 PRO A N 1
ATOM 642 C CA . PRO A 1 83 ? 5.571 -1.998 -2.598 1.00 78.19 83 PRO A CA 1
ATOM 643 C C . PRO A 1 83 ? 6.731 -1.882 -1.605 1.00 78.19 83 PRO A C 1
ATOM 645 O O . PRO A 1 83 ? 7.210 -2.875 -1.055 1.00 78.19 83 PRO A O 1
ATOM 648 N N . ALA A 1 84 ? 7.173 -0.653 -1.348 1.00 77.75 84 ALA A N 1
ATOM 649 C CA . ALA A 1 84 ? 8.265 -0.403 -0.419 1.00 77.75 84 ALA A CA 1
ATOM 650 C C . ALA A 1 84 ? 7.827 -0.659 1.032 1.00 77.75 84 ALA A C 1
ATOM 652 O O . ALA A 1 84 ? 6.780 -0.174 1.465 1.00 77.75 84 ALA A O 1
ATOM 653 N N . ASN A 1 85 ? 8.666 -1.353 1.806 1.00 78.25 85 ASN A N 1
ATOM 654 C CA . ASN A 1 85 ? 8.523 -1.402 3.261 1.00 78.25 85 ASN A CA 1
ATOM 655 C C . ASN A 1 85 ? 8.699 0.011 3.848 1.00 78.25 85 ASN A C 1
ATOM 657 O O . ASN A 1 85 ? 9.638 0.732 3.496 1.00 78.25 85 ASN A O 1
ATOM 661 N N . ILE A 1 86 ? 7.823 0.397 4.770 1.00 70.94 86 ILE A N 1
ATOM 662 C CA . ILE A 1 86 ? 8.018 1.539 5.655 1.00 70.94 86 ILE A CA 1
ATOM 663 C C . ILE A 1 86 ? 9.158 1.156 6.600 1.00 70.94 86 ILE A C 1
ATOM 665 O O . ILE A 1 86 ? 9.034 0.240 7.407 1.00 70.94 86 ILE A O 1
ATOM 669 N N . ARG A 1 87 ? 10.295 1.848 6.507 1.00 61.31 87 ARG A N 1
ATOM 670 C CA . ARG A 1 87 ? 11.312 1.796 7.563 1.00 61.31 87 ARG A CA 1
ATOM 671 C C . ARG A 1 87 ? 10.822 2.636 8.743 1.00 61.31 87 ARG A C 1
ATOM 673 O O . ARG A 1 87 ? 11.180 3.804 8.864 1.00 61.31 87 ARG A O 1
ATOM 680 N N . THR A 1 88 ? 9.989 2.066 9.604 1.00 54.25 88 THR A N 1
ATOM 681 C CA . THR A 1 88 ? 9.655 2.627 10.922 1.00 54.25 88 THR A CA 1
ATOM 682 C C . THR A 1 88 ? 10.823 2.365 11.876 1.00 54.25 88 THR A C 1
ATOM 684 O O . THR A 1 88 ? 10.791 1.478 12.717 1.00 54.25 88 THR A O 1
ATOM 687 N N . GLY A 1 89 ? 11.920 3.104 11.694 1.00 54.59 89 GLY A N 1
ATOM 688 C CA . GLY A 1 89 ? 13.101 3.015 12.556 1.00 54.59 89 GLY A CA 1
ATOM 689 C C . GLY A 1 89 ? 14.345 3.569 11.874 1.00 54.59 89 GLY A C 1
ATOM 690 O O . GLY A 1 89 ? 14.936 2.904 11.025 1.00 54.59 89 GLY A O 1
ATOM 691 N N . GLY A 1 90 ? 14.739 4.796 12.225 1.00 46.28 90 GLY A N 1
ATOM 692 C CA . GLY A 1 90 ? 15.970 5.372 11.688 1.00 46.28 90 GLY A CA 1
ATOM 693 C C . GLY A 1 90 ? 16.190 6.868 11.897 1.00 46.28 90 GLY A C 1
ATOM 694 O O . GLY A 1 90 ? 16.669 7.515 10.975 1.00 46.28 90 GLY A O 1
ATOM 695 N N . PHE A 1 91 ? 15.914 7.421 13.082 1.00 53.97 91 PHE A N 1
ATOM 696 C CA . PHE A 1 91 ? 16.739 8.536 13.567 1.00 53.97 91 PHE A CA 1
ATOM 697 C C . PHE A 1 91 ? 17.838 7.934 14.439 1.00 53.97 91 PHE A C 1
ATOM 699 O O . PHE A 1 91 ? 17.671 7.704 15.629 1.00 53.97 91 PHE A O 1
ATOM 706 N N . GLY A 1 92 ? 18.937 7.586 13.778 1.00 47.06 92 GLY A N 1
ATOM 707 C CA . GLY A 1 92 ? 20.099 6.932 14.363 1.00 47.06 92 GLY A CA 1
ATOM 708 C C . GLY A 1 92 ? 21.270 6.993 13.395 1.00 47.06 92 GLY A C 1
ATOM 709 O O . GLY A 1 92 ? 21.881 5.977 13.091 1.00 47.06 92 GLY A O 1
ATOM 710 N N . SER A 1 93 ? 21.556 8.185 12.865 1.00 51.91 93 SER A N 1
ATOM 711 C CA . SER A 1 93 ? 22.901 8.490 12.383 1.00 51.91 93 SER A CA 1
ATOM 712 C C . SER A 1 93 ? 23.802 8.568 13.616 1.00 51.91 93 SER A C 1
ATOM 714 O O . SER A 1 93 ? 24.088 9.657 14.109 1.00 51.91 93 SER A O 1
ATOM 716 N N . SER A 1 94 ? 24.224 7.424 14.155 1.00 49.25 94 SER A N 1
ATOM 717 C CA . SER A 1 94 ? 25.451 7.390 14.940 1.00 49.25 94 SER A CA 1
ATOM 718 C C . SER A 1 94 ? 26.563 7.767 13.970 1.00 49.25 94 SER A C 1
ATOM 720 O O . SER A 1 94 ? 26.903 7.020 13.051 1.00 49.25 94 SER A O 1
ATOM 722 N N . GLY A 1 95 ? 27.032 9.008 14.106 1.00 46.12 95 GLY A N 1
ATOM 723 C CA . GLY A 1 95 ? 28.136 9.531 13.327 1.00 46.12 95 GLY A CA 1
ATOM 724 C C . GLY A 1 95 ? 29.275 8.523 13.347 1.00 46.12 95 GLY A C 1
ATOM 725 O O . GLY A 1 95 ? 29.684 8.047 14.405 1.00 46.12 95 GLY A O 1
ATOM 726 N N . ARG A 1 96 ? 29.780 8.186 12.162 1.00 47.50 96 ARG A N 1
ATOM 727 C CA . ARG A 1 96 ? 31.113 7.614 12.044 1.00 47.50 96 ARG A CA 1
ATOM 728 C C . ARG A 1 96 ? 32.077 8.685 12.548 1.00 47.50 96 ARG A C 1
ATOM 730 O O . ARG A 1 96 ? 32.513 9.528 11.775 1.00 47.50 96 ARG A O 1
ATOM 737 N N . SER A 1 97 ? 32.394 8.673 13.837 1.00 48.88 97 SER A N 1
ATOM 738 C CA . SER A 1 97 ? 33.682 9.167 14.299 1.00 48.88 97 SER A CA 1
ATOM 739 C C . SER A 1 97 ? 34.715 8.181 13.763 1.00 48.88 97 SER A C 1
ATOM 741 O O . SER A 1 97 ? 35.044 7.184 14.403 1.00 48.88 97 SER A O 1
ATOM 743 N N . SER A 1 98 ? 35.148 8.402 12.524 1.00 46.19 98 SER A N 1
ATOM 744 C CA . SER A 1 98 ? 36.446 7.936 12.064 1.00 46.19 98 SER A CA 1
ATOM 745 C C . SER A 1 98 ? 37.471 8.541 13.016 1.00 46.19 98 SER A C 1
ATOM 747 O O . SER A 1 98 ? 37.765 9.730 12.930 1.00 46.19 98 SER A O 1
ATOM 749 N N . GLY A 1 99 ? 37.919 7.741 13.984 1.00 51.19 99 GLY A N 1
ATOM 750 C CA . GLY A 1 99 ? 39.137 8.031 14.717 1.00 51.19 99 GLY A CA 1
ATOM 751 C C . GLY A 1 99 ? 40.289 8.011 13.722 1.00 51.19 99 GLY A C 1
ATOM 752 O O . GLY A 1 99 ? 40.531 6.986 13.083 1.00 51.19 99 GLY A O 1
ATOM 753 N N . ALA A 1 100 ? 40.926 9.163 13.569 1.00 40.97 100 ALA A N 1
ATOM 754 C CA . ALA A 1 100 ? 42.251 9.350 13.008 1.00 40.97 100 ALA A CA 1
ATOM 755 C C . ALA A 1 100 ? 42.984 10.309 13.947 1.00 40.97 100 ALA A C 1
ATOM 757 O O . ALA A 1 100 ? 42.324 11.274 14.402 1.00 40.97 100 ALA A O 1
#

Foldseek 3Di:
DDDDDDPPDPPPPPPPPVVPPPQQPQDWALLADPVRDWDWDAALNWIWTDHPHATATADPNTGGVNFWPGDHPVQSNDHPRDTDTDPPDDPDCPDPPPDD

Secondary structure (DSSP, 8-state):
--------SSSSSSSSSGGGS-PPPS--B----TTS---EEEETTEEEEEETTEEEE-BTTBB-TTTBPPBPHHHHHSTT--PPB---------------

Radius of gyration: 22.52 Å; chains: 1; bounding box: 62×64×57 Å

Sequence (100 aa):
MKRSSSIILGAVLIGAITACSNQPKDEWITGADKKGQTRDTVINNQHYRYYGAGWFLLANGMINPGRYRPSTLQQMRTPGHVPANIRTGGFGSSGRSSGA